Protein AF-A0A527Z5I3-F1 (afdb_monomer)

Radius of gyration: 17.41 Å; Cα contacts (8 Å, |Δi|>4): 132; chains: 1; bounding box: 38×16×52 Å

Foldseek 3Di:
DEEEAADQVCVVVVVVVCVVCVVYAYEYEPYDDADPRYHYDYDPLLVVLLCVLLVQLVPDPPSDDDDDADDPDPVRVSNVVSSPNSVVPD

pLDDT: mean 96.71, std 1.89, range [88.31, 98.75]

Mean predicted aligned error: 2.77 Å

Sequence (90 aa):
KIIFGTSFGFMDPEVKVAKKFPDVMFEHATGYKMAENLGIYNARFYEGRYILGQIAARQSKSGVAGYIVSFPIPEVVMGINSFMLGAQSI

Structure (mmCIF, N/CA/C/O backbone):
data_AF-A0A527Z5I3-F1
#
_entry.id   AF-A0A527Z5I3-F1
#
loop_
_atom_site.group_PDB
_atom_site.id
_atom_site.type_symbol
_atom_site.label_atom_id
_atom_site.label_alt_id
_atom_site.label_comp_id
_atom_site.label_asym_id
_atom_site.label_entity_id
_atom_site.label_seq_id
_atom_site.pdbx_PDB_ins_code
_atom_site.Cartn_x
_atom_site.Cartn_y
_atom_site.Cartn_z
_atom_site.occupancy
_atom_site.B_iso_or_equiv
_atom_site.auth_seq_id
_atom_site.auth_comp_id
_atom_site.auth_asym_id
_atom_site.auth_atom_id
_atom_site.pdbx_PDB_model_num
ATOM 1 N N . LYS A 1 1 ? 9.090 -8.705 -23.112 1.00 88.31 1 LYS A N 1
ATOM 2 C CA . LYS A 1 1 ? 9.504 -9.260 -21.792 1.00 88.31 1 LYS A CA 1
ATOM 3 C C . LYS A 1 1 ? 8.920 -8.355 -20.712 1.00 88.31 1 LYS A C 1
ATOM 5 O O . LYS A 1 1 ? 8.809 -7.168 -20.995 1.00 88.31 1 LYS A O 1
ATOM 10 N N . ILE A 1 2 ? 8.532 -8.883 -19.549 1.00 97.31 2 ILE A N 1
ATOM 11 C CA . ILE A 1 2 ? 7.922 -8.093 -18.465 1.00 97.31 2 ILE A CA 1
ATOM 12 C C . ILE A 1 2 ? 8.593 -8.398 -17.120 1.00 97.31 2 ILE A C 1
ATOM 14 O O . ILE A 1 2 ? 8.961 -9.549 -16.877 1.00 97.31 2 ILE A O 1
ATOM 18 N N . ILE A 1 3 ? 8.780 -7.376 -16.285 1.00 98.06 3 ILE A N 1
ATOM 19 C CA . ILE A 1 3 ? 9.372 -7.459 -14.943 1.00 98.06 3 ILE A CA 1
ATOM 20 C C . ILE A 1 3 ? 8.397 -6.848 -13.936 1.00 98.06 3 ILE A C 1
ATOM 22 O O . ILE A 1 3 ? 7.791 -5.819 -14.213 1.00 98.06 3 ILE A O 1
ATOM 26 N N . PHE A 1 4 ? 8.276 -7.476 -12.767 1.00 98.12 4 PHE A N 1
ATOM 27 C CA . PHE A 1 4 ? 7.430 -6.993 -11.680 1.00 98.12 4 PHE A CA 1
ATOM 28 C C . PHE A 1 4 ? 8.281 -6.580 -10.481 1.00 98.12 4 PHE A C 1
ATOM 30 O O . PHE A 1 4 ? 8.933 -7.423 -9.859 1.00 98.12 4 PHE A O 1
ATOM 37 N N . GLY A 1 5 ? 8.242 -5.300 -10.121 1.00 97.44 5 GLY A N 1
ATOM 38 C CA . GLY A 1 5 ? 8.726 -4.818 -8.835 1.00 97.44 5 GLY A CA 1
ATOM 39 C C . GLY A 1 5 ? 7.651 -4.987 -7.770 1.00 97.44 5 GLY A C 1
ATOM 40 O O . GLY A 1 5 ? 6.643 -4.292 -7.773 1.00 97.44 5 GLY A O 1
ATOM 41 N N . THR A 1 6 ? 7.847 -5.909 -6.830 1.00 97.06 6 THR A N 1
ATOM 42 C CA . THR A 1 6 ? 6.811 -6.314 -5.857 1.00 97.06 6 THR A CA 1
ATOM 43 C C . THR A 1 6 ? 6.950 -5.636 -4.489 1.00 97.06 6 THR A C 1
ATOM 45 O O . THR A 1 6 ? 6.551 -6.196 -3.470 1.00 97.06 6 THR A O 1
ATOM 48 N N . SER A 1 7 ? 7.581 -4.462 -4.429 1.00 95.06 7 SER A N 1
ATOM 49 C CA . SER A 1 7 ? 7.796 -3.720 -3.184 1.00 95.06 7 SER A CA 1
ATOM 50 C C . SER A 1 7 ? 7.900 -2.229 -3.459 1.00 95.06 7 SER A C 1
ATOM 52 O O . SER A 1 7 ? 8.657 -1.823 -4.341 1.00 95.06 7 SER A O 1
ATOM 54 N N . PHE A 1 8 ? 7.223 -1.416 -2.643 1.00 94.94 8 PHE A N 1
ATOM 55 C CA . PHE A 1 8 ? 7.268 0.049 -2.711 1.00 94.94 8 PHE A CA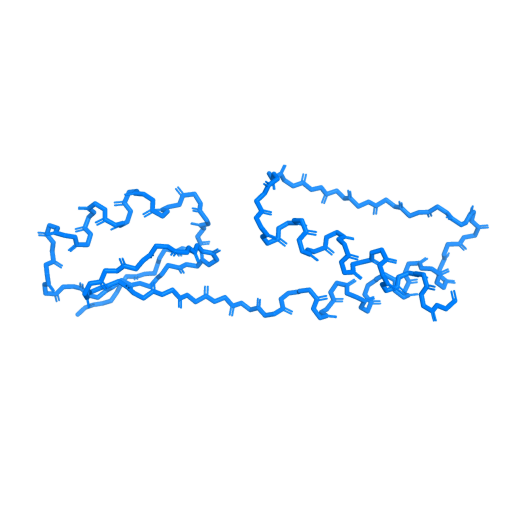 1
ATOM 56 C C . PHE A 1 8 ? 8.702 0.604 -2.798 1.00 94.94 8 PHE A C 1
ATOM 58 O O . PHE A 1 8 ? 8.975 1.560 -3.522 1.00 94.94 8 PHE A O 1
ATOM 65 N N . GLY A 1 9 ? 9.650 -0.022 -2.091 1.00 95.88 9 GLY A N 1
ATOM 66 C CA . GLY A 1 9 ? 11.050 0.415 -2.052 1.00 95.88 9 GLY A CA 1
ATOM 67 C C . GLY A 1 9 ? 11.790 0.327 -3.394 1.00 95.88 9 GLY A C 1
ATOM 68 O O . GLY A 1 9 ? 12.867 0.905 -3.529 1.00 95.88 9 GLY A O 1
ATOM 69 N N . PHE A 1 10 ? 11.238 -0.365 -4.394 1.00 97.06 10 PHE A N 1
ATOM 70 C CA . PHE A 1 10 ? 11.869 -0.526 -5.707 1.00 97.06 10 PHE A CA 1
ATOM 71 C C . PHE A 1 10 ? 11.575 0.611 -6.687 1.00 97.06 10 PHE A C 1
ATOM 73 O O . PHE A 1 10 ? 12.218 0.665 -7.730 1.00 97.06 10 PHE A O 1
ATOM 80 N N . MET A 1 11 ? 10.680 1.547 -6.355 1.00 96.25 11 MET A N 1
ATOM 81 C CA . MET A 1 11 ? 10.147 2.522 -7.312 1.00 96.25 11 MET A CA 1
ATOM 82 C C . MET A 1 11 ? 11.236 3.335 -8.032 1.00 96.25 11 MET A C 1
ATOM 84 O O . MET A 1 11 ? 11.288 3.373 -9.259 1.00 96.25 11 MET A O 1
ATOM 88 N N . ASP A 1 12 ? 12.135 3.981 -7.285 1.00 96.81 12 ASP A N 1
ATOM 89 C CA . ASP A 1 12 ? 13.163 4.843 -7.879 1.00 96.81 12 ASP A CA 1
ATOM 90 C C . ASP A 1 12 ? 14.218 4.067 -8.689 1.00 96.81 12 ASP A C 1
ATOM 92 O O . ASP A 1 12 ? 14.569 4.513 -9.788 1.00 96.81 12 ASP A O 1
ATOM 96 N N . PRO A 1 13 ? 14.742 2.923 -8.206 1.00 97.19 13 PRO A N 1
ATOM 97 C CA . PRO A 1 13 ? 15.563 2.037 -9.025 1.00 97.19 13 PRO A CA 1
ATOM 98 C C . PRO A 1 13 ? 14.856 1.544 -10.291 1.00 97.19 13 PRO A C 1
ATOM 100 O O . PRO A 1 13 ? 15.451 1.586 -11.367 1.00 97.19 13 PRO A O 1
ATOM 103 N N . GLU A 1 14 ? 13.598 1.119 -10.190 1.00 97.62 14 GLU A N 1
ATOM 104 C CA . GLU A 1 14 ? 12.847 0.537 -11.303 1.00 97.62 14 GLU A CA 1
ATOM 105 C C . GLU A 1 14 ? 12.576 1.573 -12.394 1.00 97.62 14 GLU A C 1
ATOM 107 O O . GLU A 1 14 ? 12.872 1.315 -13.556 1.00 97.62 14 GLU A O 1
ATOM 112 N N . VAL A 1 15 ? 12.188 2.802 -12.032 1.00 97.56 15 VAL A N 1
ATOM 113 C CA . VAL A 1 15 ? 12.068 3.924 -12.983 1.00 97.56 15 VAL A CA 1
ATOM 114 C C . VAL A 1 15 ? 13.398 4.220 -13.688 1.00 97.56 15 VAL A C 1
ATOM 116 O O . VAL A 1 15 ? 13.418 4.528 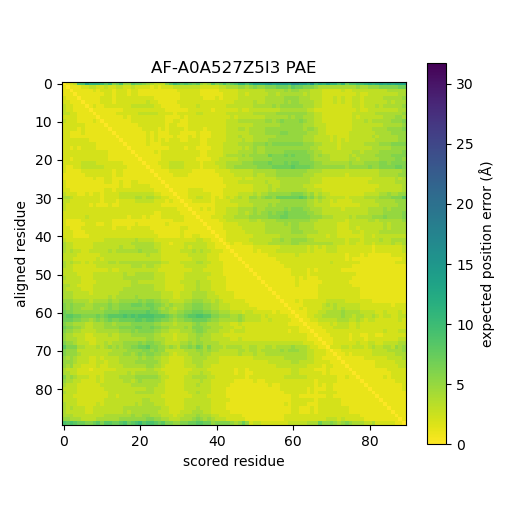-14.882 1.00 97.56 15 VAL A O 1
ATOM 119 N N . LYS A 1 16 ? 14.533 4.139 -12.981 1.00 97.25 16 LYS A N 1
ATOM 120 C CA . LYS A 1 16 ? 15.863 4.344 -13.587 1.00 97.25 16 LYS A CA 1
ATOM 121 C C . LYS A 1 16 ? 16.236 3.216 -14.549 1.00 97.25 16 LYS A C 1
ATOM 123 O O . LYS A 1 16 ? 16.878 3.487 -15.561 1.00 97.25 16 LYS A O 1
ATOM 128 N N . VAL A 1 17 ? 15.882 1.974 -14.227 1.00 96.81 17 VAL A N 1
ATOM 129 C CA . VAL A 1 17 ? 16.167 0.799 -15.062 1.00 96.81 17 VAL A CA 1
ATOM 130 C C . VAL A 1 17 ? 15.239 0.757 -16.272 1.00 96.81 17 VAL A C 1
ATOM 132 O O . VAL A 1 17 ? 15.730 0.539 -17.374 1.00 96.81 17 VAL A O 1
ATOM 135 N N . ALA A 1 18 ? 13.953 1.068 -16.111 1.00 97.62 18 ALA A N 1
ATOM 136 C CA . ALA A 1 18 ? 12.979 1.108 -17.198 1.00 97.62 18 ALA A CA 1
ATOM 137 C C . ALA A 1 18 ? 13.444 2.006 -18.354 1.00 97.62 18 ALA A C 1
ATOM 139 O O . ALA A 1 18 ? 13.452 1.580 -19.507 1.00 97.62 18 ALA A O 1
ATOM 140 N N . LYS A 1 19 ? 13.994 3.187 -18.037 1.00 95.81 19 LYS A N 1
ATOM 141 C CA . LYS A 1 19 ? 14.582 4.111 -19.026 1.00 95.81 19 LYS A CA 1
ATOM 142 C C . LYS A 1 19 ? 15.786 3.550 -19.791 1.00 95.81 19 LYS A C 1
ATOM 144 O O . LYS A 1 19 ? 16.077 4.021 -20.883 1.00 95.81 19 LYS A O 1
ATOM 149 N N . LYS A 1 20 ? 16.523 2.595 -19.216 1.00 97.75 20 LYS A N 1
ATOM 150 C CA . LYS A 1 20 ? 17.695 1.972 -19.857 1.00 97.75 20 LYS A CA 1
ATOM 151 C C . LYS A 1 20 ? 17.321 0.808 -20.774 1.00 97.75 20 LYS A C 1
ATOM 153 O O . LYS A 1 20 ? 18.148 0.404 -21.583 1.00 97.75 20 LYS A O 1
ATOM 158 N N . PHE A 1 21 ? 16.110 0.269 -20.640 1.00 97.81 21 PHE A N 1
ATOM 159 C CA . PHE A 1 21 ? 15.644 -0.912 -21.364 1.00 97.81 21 PHE A CA 1
ATOM 160 C C . PHE A 1 21 ? 14.245 -0.661 -21.949 1.00 97.81 21 PHE A C 1
ATOM 162 O O . PHE A 1 21 ? 13.277 -1.242 -21.458 1.00 97.81 21 PHE A O 1
ATOM 169 N N . PRO A 1 22 ? 14.121 0.192 -22.984 1.00 96.94 22 PRO A N 1
ATOM 170 C CA . PRO A 1 22 ? 12.821 0.589 -23.537 1.00 96.94 22 PRO A CA 1
ATOM 171 C C . PRO A 1 22 ? 12.003 -0.590 -24.095 1.00 96.94 22 PRO A C 1
ATOM 173 O O . PRO A 1 22 ? 10.779 -0.555 -24.048 1.00 96.94 22 PRO A O 1
ATOM 176 N N . ASP A 1 23 ? 12.655 -1.673 -24.533 1.00 98.00 23 ASP A N 1
ATOM 177 C CA . ASP A 1 23 ? 11.989 -2.873 -25.072 1.00 98.00 23 ASP A CA 1
ATOM 178 C C . ASP A 1 23 ? 11.454 -3.842 -23.989 1.00 98.00 23 ASP A C 1
ATOM 180 O O . ASP A 1 23 ? 10.929 -4.924 -24.289 1.00 98.00 23 ASP A O 1
ATOM 184 N N . VAL A 1 24 ? 11.633 -3.508 -22.706 1.00 98.31 24 VAL A N 1
ATOM 185 C CA . VAL A 1 24 ? 11.160 -4.298 -21.560 1.00 98.31 24 VAL A CA 1
ATOM 186 C C . VAL A 1 24 ? 10.052 -3.532 -20.848 1.00 98.31 24 VAL A C 1
ATOM 188 O O . VAL A 1 24 ? 10.214 -2.354 -20.553 1.00 98.31 24 VAL A O 1
ATOM 191 N N . MET A 1 25 ? 8.948 -4.215 -20.548 1.00 98.44 25 MET A N 1
ATOM 192 C CA . MET A 1 25 ? 7.848 -3.657 -19.759 1.00 98.44 25 MET A CA 1
ATOM 193 C C . MET A 1 25 ? 8.087 -3.886 -18.266 1.00 98.44 25 MET A C 1
ATOM 195 O O . MET A 1 25 ? 8.592 -4.940 -17.869 1.00 98.44 25 MET A O 1
ATOM 199 N N . PHE A 1 26 ? 7.684 -2.927 -17.445 1.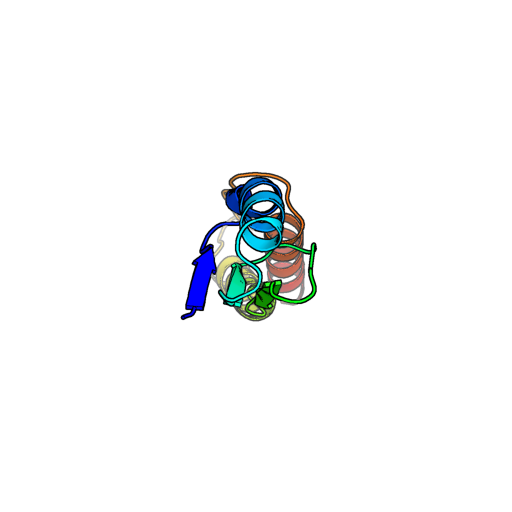00 98.56 26 PHE A N 1
ATOM 200 C CA . PHE A 1 26 ? 7.810 -2.958 -15.992 1.00 98.56 26 PHE A CA 1
ATOM 201 C C . PHE A 1 26 ? 6.453 -2.714 -15.333 1.00 98.56 26 PHE A C 1
ATOM 203 O O . PHE A 1 26 ? 5.650 -1.928 -15.831 1.00 98.56 26 PHE A O 1
ATOM 210 N N . GLU A 1 27 ? 6.212 -3.372 -14.205 1.00 98.25 27 GLU A N 1
ATOM 211 C CA . GLU A 1 27 ? 5.013 -3.213 -13.385 1.00 98.25 27 GLU A CA 1
ATOM 212 C C . GLU A 1 27 ? 5.416 -3.075 -11.921 1.00 98.25 27 GLU A C 1
ATOM 214 O O . GLU A 1 27 ? 5.968 -4.002 -11.321 1.00 98.25 27 GLU A O 1
ATOM 219 N N . HIS A 1 28 ? 5.112 -1.921 -11.334 1.00 98.19 28 HIS A N 1
ATOM 220 C CA . HIS A 1 28 ? 5.563 -1.569 -9.998 1.00 98.19 28 HIS A CA 1
ATOM 221 C C . HIS A 1 28 ? 4.419 -1.588 -8.975 1.00 98.19 28 HIS A C 1
ATOM 223 O O . HIS A 1 28 ? 3.429 -0.862 -9.088 1.00 98.19 28 HIS A O 1
ATOM 229 N N . ALA A 1 29 ? 4.572 -2.397 -7.930 1.00 97.00 29 ALA A N 1
ATOM 230 C CA . ALA A 1 29 ? 3.581 -2.544 -6.877 1.00 97.00 29 ALA A CA 1
ATOM 231 C C . ALA A 1 29 ? 3.533 -1.300 -5.987 1.00 97.00 29 ALA A C 1
ATOM 233 O O . ALA A 1 29 ? 4.555 -0.894 -5.437 1.00 97.00 29 ALA A O 1
ATOM 234 N N . THR A 1 30 ? 2.334 -0.782 -5.714 1.00 95.12 30 THR A N 1
ATOM 235 C CA . THR A 1 30 ? 2.016 0.157 -4.612 1.00 95.12 30 THR A CA 1
ATOM 236 C C . THR A 1 30 ? 2.624 1.563 -4.716 1.00 95.12 30 THR A C 1
ATOM 238 O O . THR A 1 30 ? 2.267 2.445 -3.932 1.00 95.12 30 THR A O 1
ATOM 241 N N . GLY A 1 31 ? 3.523 1.793 -5.674 1.00 93.44 31 GLY A N 1
ATOM 242 C CA . GLY A 1 31 ? 4.127 3.095 -5.933 1.00 93.44 31 GLY A CA 1
ATOM 243 C C . GLY A 1 31 ? 3.239 4.020 -6.764 1.00 93.44 31 GLY A C 1
ATOM 244 O O . GLY A 1 31 ? 2.066 3.754 -7.014 1.00 93.44 31 GLY A O 1
ATOM 245 N N . TYR A 1 32 ? 3.816 5.149 -7.169 1.00 94.19 32 TYR A N 1
ATOM 246 C CA . TYR A 1 32 ? 3.073 6.256 -7.783 1.00 94.19 32 TYR A CA 1
ATOM 247 C C . TYR A 1 32 ? 3.790 6.907 -8.974 1.00 94.19 32 TYR A C 1
ATOM 249 O O . TYR A 1 32 ? 3.270 7.853 -9.561 1.00 94.19 32 TYR A O 1
ATOM 257 N N . LYS A 1 33 ? 4.994 6.444 -9.328 1.00 95.94 33 LYS A N 1
ATOM 258 C CA . LYS A 1 33 ? 5.737 6.933 -10.496 1.00 95.94 33 LYS A CA 1
ATOM 259 C C . LYS A 1 33 ? 5.516 5.982 -11.664 1.00 95.94 33 LYS A C 1
ATOM 261 O O . LYS A 1 33 ? 5.645 4.777 -11.493 1.00 95.94 33 LYS A O 1
ATOM 266 N N . MET A 1 34 ? 5.237 6.544 -12.833 1.00 96.38 34 MET A N 1
ATOM 267 C CA . MET A 1 34 ? 5.069 5.815 -14.091 1.00 96.38 34 MET A CA 1
ATOM 268 C C . MET A 1 34 ? 6.110 6.277 -15.116 1.00 96.38 34 MET A C 1
ATOM 270 O O . MET A 1 34 ? 6.710 7.347 -14.974 1.00 96.38 34 MET A O 1
ATOM 274 N N . ALA A 1 35 ? 6.312 5.472 -16.153 1.00 95.94 35 ALA A N 1
ATOM 275 C CA . ALA A 1 35 ? 7.062 5.827 -17.355 1.00 95.94 35 ALA A CA 1
ATOM 276 C C . ALA A 1 35 ? 6.412 5.154 -18.575 1.00 95.94 35 ALA A C 1
ATOM 278 O O . ALA A 1 35 ? 5.485 4.366 -18.420 1.00 95.94 35 ALA A O 1
ATOM 279 N N . GLU A 1 36 ? 6.898 5.440 -19.784 1.00 97.12 36 GLU A N 1
ATOM 280 C CA . GLU A 1 36 ? 6.331 4.891 -21.027 1.00 97.12 36 GLU A CA 1
ATOM 281 C C . GLU A 1 36 ? 6.260 3.353 -21.032 1.00 97.12 36 GLU A C 1
ATOM 283 O O . GLU A 1 36 ? 5.268 2.782 -21.471 1.00 97.12 36 GLU A O 1
ATOM 288 N N . ASN A 1 37 ? 7.273 2.689 -20.469 1.00 98.25 37 ASN A N 1
ATOM 289 C CA . ASN A 1 37 ? 7.347 1.237 -20.313 1.00 98.25 37 ASN A CA 1
ATOM 290 C C . ASN A 1 37 ? 7.237 0.772 -18.847 1.00 98.25 37 ASN A C 1
ATOM 292 O O . ASN A 1 37 ? 7.703 -0.320 -18.524 1.00 98.25 37 ASN A O 1
ATOM 296 N N . LEU A 1 38 ? 6.668 1.589 -17.951 1.00 98.44 38 LEU A N 1
ATOM 297 C CA . LEU A 1 38 ? 6.489 1.251 -16.534 1.00 98.44 38 LEU A CA 1
ATOM 298 C C . LEU A 1 38 ? 5.083 1.614 -16.045 1.00 98.44 38 LEU A C 1
ATOM 300 O O . LEU A 1 38 ? 4.752 2.794 -15.892 1.00 98.44 38 LEU A O 1
ATOM 304 N N . GLY A 1 39 ? 4.296 0.577 -15.762 1.00 98.12 39 GLY A N 1
ATOM 305 C CA . GLY A 1 39 ? 2.994 0.639 -15.110 1.00 98.12 39 GLY A CA 1
ATOM 306 C C . GLY A 1 39 ? 3.083 0.553 -13.586 1.00 98.12 39 GLY A C 1
ATOM 307 O O . GLY A 1 39 ? 4.131 0.247 -13.008 1.00 98.12 39 GLY A O 1
ATOM 308 N N . ILE A 1 40 ? 1.960 0.845 -12.931 1.00 97.62 40 ILE A N 1
ATOM 309 C CA . ILE A 1 40 ? 1.783 0.646 -11.493 1.00 97.62 40 ILE A CA 1
ATOM 310 C C . ILE A 1 40 ? 0.569 -0.240 -11.245 1.00 97.62 40 ILE A C 1
ATOM 312 O O . ILE A 1 40 ? -0.454 -0.115 -11.920 1.00 97.62 40 ILE A O 1
ATOM 316 N N . TYR A 1 41 ? 0.645 -1.069 -10.209 1.00 96.88 41 TYR A N 1
ATOM 317 C CA . TYR A 1 41 ? -0.491 -1.862 -9.753 1.00 96.88 41 TYR A CA 1
ATOM 318 C C . TYR A 1 41 ? -0.612 -1.831 -8.234 1.00 96.88 41 TYR A C 1
ATOM 320 O O . TYR A 1 41 ? 0.371 -1.719 -7.501 1.00 96.88 41 TYR A O 1
ATOM 328 N N . ASN A 1 42 ? -1.842 -1.926 -7.740 1.00 94.44 42 ASN A N 1
ATOM 329 C CA . ASN A 1 42 ? -2.118 -2.010 -6.313 1.00 94.44 42 ASN A CA 1
ATOM 330 C C . ASN A 1 42 ? -3.443 -2.743 -6.069 1.00 94.44 42 ASN A C 1
ATOM 332 O O . ASN A 1 42 ? -4.319 -2.760 -6.934 1.00 94.44 42 ASN A O 1
ATOM 336 N N . ALA A 1 43 ? -3.607 -3.311 -4.878 1.00 94.31 43 ALA A N 1
ATOM 337 C CA . ALA A 1 43 ? -4.897 -3.772 -4.391 1.00 94.31 43 ALA A CA 1
ATOM 338 C C . ALA A 1 43 ? -5.545 -2.695 -3.510 1.00 94.31 43 ALA A C 1
ATOM 340 O O . ALA A 1 43 ? -4.873 -1.861 -2.899 1.00 94.31 43 ALA A O 1
ATOM 341 N N . ARG A 1 44 ? -6.870 -2.748 -3.360 1.00 95.69 44 ARG A N 1
ATOM 342 C CA . ARG A 1 44 ? -7.591 -1.913 -2.387 1.00 95.69 44 ARG A CA 1
ATOM 343 C C . ARG A 1 44 ? -7.495 -2.511 -0.980 1.00 95.69 44 ARG A C 1
ATOM 345 O O . ARG A 1 44 ? -8.497 -2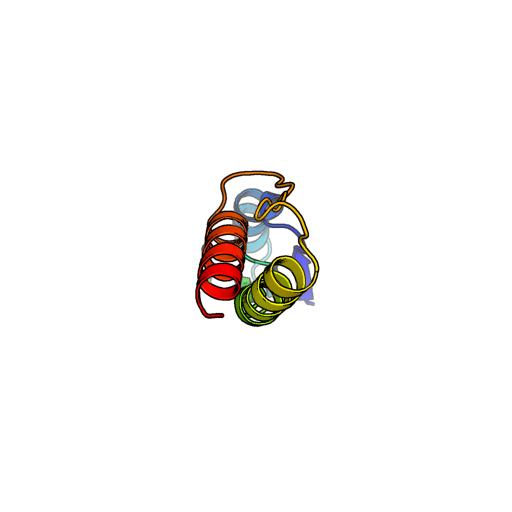.830 -0.352 1.00 95.69 44 ARG A O 1
ATOM 352 N N . PHE A 1 45 ? -6.269 -2.669 -0.469 1.00 94.69 45 PHE A N 1
ATOM 353 C CA . PHE A 1 45 ? -5.991 -3.317 0.825 1.00 94.69 45 PHE A CA 1
ATOM 354 C C . PHE A 1 45 ? -6.775 -2.713 1.998 1.00 94.69 45 PHE A C 1
ATOM 356 O O . PHE A 1 45 ? -7.099 -3.399 2.967 1.00 94.69 45 PHE A O 1
ATOM 363 N N . TYR A 1 46 ? -7.081 -1.421 1.915 1.00 97.06 46 TYR A N 1
ATOM 364 C CA . TYR A 1 46 ? -7.841 -0.701 2.924 1.00 97.06 46 TYR A CA 1
ATOM 365 C C . TYR A 1 46 ? -9.274 -1.225 3.100 1.00 97.06 46 TYR A C 1
ATOM 367 O O . TYR A 1 46 ? -9.781 -1.148 4.215 1.00 97.06 46 TYR A O 1
ATOM 375 N N . GLU A 1 47 ? -9.899 -1.807 2.071 1.00 98.25 47 GLU A N 1
ATOM 376 C CA . GLU A 1 47 ? -11.239 -2.407 2.176 1.00 98.25 47 GLU A CA 1
ATOM 377 C C . GLU A 1 47 ? -11.225 -3.581 3.162 1.00 98.25 47 GLU A C 1
ATOM 379 O O . GLU A 1 47 ? -12.022 -3.633 4.095 1.00 98.25 47 GLU A O 1
ATOM 384 N N . GLY A 1 48 ? -10.244 -4.480 3.031 1.00 98.06 48 GLY A N 1
ATOM 385 C CA . GLY A 1 48 ? -10.062 -5.581 3.977 1.00 98.06 48 GLY A CA 1
ATOM 386 C C . GLY A 1 48 ? -9.695 -5.088 5.379 1.00 98.06 48 GLY A C 1
ATOM 387 O O . GLY A 1 48 ? -10.223 -5.584 6.372 1.00 98.06 48 GLY A O 1
ATOM 388 N N . ARG A 1 49 ? -8.837 -4.063 5.478 1.00 98.25 49 ARG A N 1
ATOM 389 C CA . ARG A 1 49 ? -8.420 -3.491 6.771 1.00 98.25 49 ARG A CA 1
ATOM 390 C C . ARG A 1 49 ? -9.579 -2.831 7.529 1.00 98.25 49 ARG A C 1
ATOM 392 O O . ARG A 1 49 ? -9.592 -2.912 8.752 1.00 98.25 49 ARG A O 1
ATOM 399 N N . TYR A 1 50 ? -10.578 -2.283 6.834 1.00 98.75 50 TYR A N 1
ATOM 400 C CA . TYR A 1 50 ? -11.819 -1.800 7.453 1.00 98.75 50 TYR A CA 1
ATOM 401 C C . TYR A 1 50 ? -12.564 -2.924 8.187 1.00 98.75 50 TYR A C 1
ATOM 403 O O . TYR A 1 50 ? -12.911 -2.797 9.362 1.00 98.75 50 TYR A O 1
ATOM 411 N N . ILE A 1 51 ? -12.742 -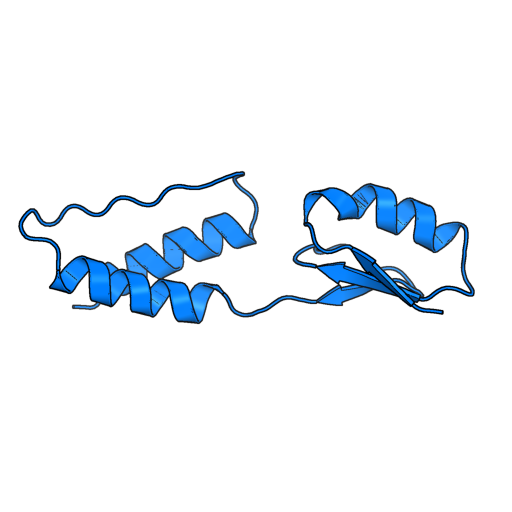4.068 7.518 1.00 98.56 51 ILE A N 1
ATOM 412 C CA . ILE A 1 51 ? -13.383 -5.252 8.107 1.00 98.56 51 ILE A CA 1
ATOM 413 C C . ILE A 1 51 ? -12.564 -5.788 9.289 1.00 98.56 51 ILE A C 1
ATOM 415 O O . ILE A 1 51 ? -13.130 -6.181 10.307 1.00 98.56 51 ILE A O 1
ATOM 419 N N . LEU A 1 52 ? -11.230 -5.752 9.210 1.00 98.44 52 LEU A N 1
ATOM 420 C CA . LEU A 1 52 ? -10.375 -6.109 10.348 1.00 98.44 52 LEU A CA 1
ATOM 421 C C . LEU A 1 52 ? -10.588 -5.177 11.551 1.00 98.44 52 LEU A C 1
ATOM 423 O O . LEU A 1 52 ? -10.592 -5.655 12.683 1.00 98.44 52 LEU A O 1
ATOM 427 N N . GLY A 1 53 ? -10.814 -3.882 11.318 1.00 98.56 53 GLY A N 1
ATOM 428 C CA . GLY A 1 53 ? -11.167 -2.916 12.361 1.00 98.56 53 GLY A CA 1
ATOM 429 C C . GLY A 1 53 ? -12.463 -3.278 13.079 1.00 98.56 53 GLY A C 1
ATOM 430 O O . GLY A 1 53 ? -12.502 -3.361 14.305 1.00 98.56 53 GLY A O 1
ATOM 431 N N . GLN A 1 54 ? -13.505 -3.584 12.307 1.00 98.69 54 GLN A N 1
ATOM 432 C CA . GLN A 1 54 ? -14.784 -4.084 12.816 1.00 98.69 54 GLN A CA 1
ATOM 433 C C . GLN A 1 54 ? -14.615 -5.356 13.663 1.00 98.69 54 GLN A C 1
ATOM 435 O O . GLN A 1 54 ? -15.158 -5.460 14.761 1.00 98.69 54 GLN A O 1
ATOM 440 N N . ILE A 1 55 ? -13.831 -6.325 13.185 1.00 98.38 55 ILE A N 1
ATOM 441 C CA . ILE A 1 55 ? -13.549 -7.559 13.932 1.00 98.38 55 ILE A CA 1
ATOM 442 C C . ILE A 1 55 ? -12.817 -7.242 15.242 1.00 98.38 55 ILE A C 1
ATOM 444 O O . ILE A 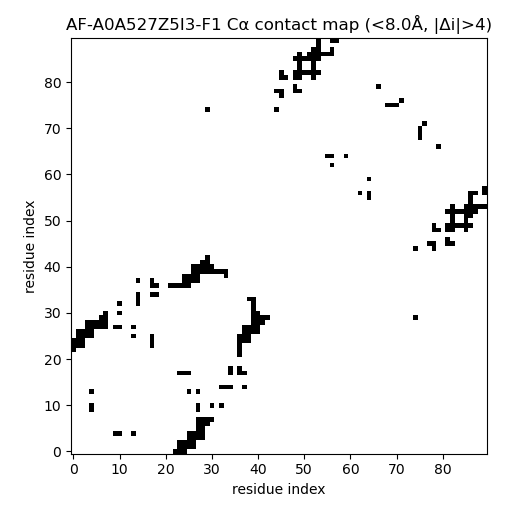1 55 ? -13.186 -7.770 16.291 1.00 98.38 55 ILE A O 1
ATOM 448 N N . ALA A 1 56 ? -11.811 -6.365 15.208 1.00 98.31 56 ALA A N 1
ATOM 449 C CA . ALA A 1 56 ? -11.060 -5.975 16.396 1.00 98.31 56 ALA A CA 1
ATOM 450 C C . ALA A 1 56 ? -11.952 -5.296 17.447 1.00 98.31 56 ALA A C 1
ATOM 452 O O . ALA A 1 56 ? -11.858 -5.640 18.624 1.00 98.31 56 ALA A O 1
ATOM 453 N N . ALA A 1 57 ? -12.853 -4.400 17.031 1.00 98.12 57 ALA A N 1
ATOM 454 C CA . ALA A 1 57 ? -13.815 -3.754 17.923 1.00 98.12 57 ALA A CA 1
ATOM 455 C C . ALA A 1 57 ? -14.782 -4.761 18.570 1.00 98.12 57 ALA A C 1
ATOM 457 O O . ALA A 1 57 ? -15.005 -4.694 19.775 1.00 98.12 57 ALA A O 1
ATOM 458 N N . ARG A 1 58 ? -15.278 -5.760 17.820 1.00 98.00 58 ARG A N 1
ATOM 459 C CA . ARG A 1 58 ? -16.134 -6.826 18.385 1.00 98.00 58 ARG A CA 1
ATOM 460 C C . ARG A 1 58 ? -15.410 -7.728 19.380 1.00 98.00 58 ARG A C 1
ATOM 462 O O . ARG A 1 58 ? -16.032 -8.212 20.320 1.00 98.00 58 ARG A O 1
ATOM 469 N N . GLN A 1 59 ? -14.126 -7.993 19.152 1.00 97.88 59 GLN A N 1
ATOM 470 C CA . GLN A 1 59 ? -13.352 -8.926 19.973 1.00 97.88 59 GLN A CA 1
ATOM 471 C C . GLN A 1 59 ? -12.691 -8.267 21.187 1.00 97.88 59 GLN A C 1
ATOM 473 O O . GLN A 1 59 ? -12.364 -8.960 22.155 1.00 97.88 59 GLN A O 1
ATOM 478 N N . SER A 1 60 ? -12.461 -6.951 21.154 1.00 97.69 60 SER A N 1
ATOM 479 C CA . SER A 1 60 ? -11.775 -6.249 22.238 1.00 97.69 60 SER A CA 1
ATOM 480 C C . SER A 1 60 ? -12.650 -6.160 23.487 1.00 97.69 60 SER A C 1
ATOM 482 O O . SER A 1 60 ? -13.749 -5.619 23.466 1.00 97.69 60 SER A O 1
ATOM 484 N N . LYS A 1 61 ? -12.126 -6.648 24.617 1.00 96.81 61 LYS A N 1
ATOM 485 C CA . LYS A 1 61 ? -12.770 -6.510 25.936 1.00 96.81 61 LYS A CA 1
ATOM 486 C C . LYS A 1 61 ? -12.412 -5.200 26.642 1.00 96.81 61 LYS A C 1
ATOM 488 O O . LYS A 1 61 ? -13.102 -4.809 27.574 1.00 96.81 61 LYS A O 1
ATOM 493 N N . SER A 1 62 ? -11.316 -4.558 26.237 1.00 96.94 62 SER A N 1
ATOM 494 C CA . SER A 1 62 ? -10.786 -3.334 26.855 1.00 96.94 62 SER A CA 1
ATOM 495 C C . SER A 1 62 ? -11.047 -2.073 26.029 1.00 96.94 62 SER A C 1
ATOM 497 O O . SER A 1 62 ? -10.669 -0.988 26.459 1.00 96.94 62 SER A O 1
ATOM 499 N N . GLY A 1 63 ? -11.630 -2.202 24.833 1.00 94.06 63 GLY A N 1
ATOM 500 C CA . GLY A 1 63 ? -11.781 -1.088 23.893 1.00 94.06 63 GLY A CA 1
ATOM 501 C C . GLY A 1 63 ? -10.460 -0.620 23.271 1.00 94.06 63 GLY A C 1
ATOM 502 O O . GLY A 1 63 ? -10.420 0.425 22.630 1.00 94.06 63 GLY A O 1
ATOM 503 N N . VAL A 1 64 ? -9.372 -1.378 23.447 1.00 96.19 64 VAL A N 1
ATOM 504 C CA . VAL A 1 64 ? -8.052 -1.081 22.872 1.00 96.19 64 VAL A CA 1
ATOM 505 C C . VAL A 1 64 ? -7.753 -2.063 21.742 1.00 96.19 64 VAL A C 1
ATOM 507 O O . VAL A 1 64 ? -7.997 -3.265 21.877 1.00 96.19 64 VAL A O 1
ATOM 510 N N . ALA A 1 65 ? -7.199 -1.555 20.640 1.00 95.88 65 ALA A N 1
ATOM 511 C CA . ALA A 1 65 ? -6.688 -2.341 19.521 1.00 95.88 65 ALA A CA 1
ATOM 512 C C . ALA A 1 65 ? -5.251 -1.912 19.186 1.00 95.88 65 ALA A C 1
ATOM 514 O O . ALA A 1 65 ? -4.919 -0.729 19.244 1.00 95.88 65 ALA A O 1
ATOM 515 N N . GLY A 1 66 ? -4.400 -2.879 18.838 1.00 95.75 66 GLY A N 1
ATOM 516 C CA . GLY A 1 66 ? -3.031 -2.635 18.381 1.00 95.75 66 GLY A CA 1
ATOM 517 C C . GLY A 1 66 ? -2.910 -2.816 16.869 1.00 95.75 66 GLY A C 1
ATOM 518 O O . GLY A 1 66 ? -3.479 -3.756 16.317 1.00 95.75 66 GLY A O 1
ATOM 519 N N . TYR A 1 67 ? -2.147 -1.944 16.208 1.00 96.31 67 TYR A N 1
ATOM 520 C CA . TYR A 1 67 ? -1.871 -2.020 14.772 1.00 96.31 67 TYR A CA 1
ATOM 521 C C . TYR A 1 67 ? -0.369 -1.819 14.530 1.00 96.31 67 TYR A C 1
ATOM 523 O O . TYR A 1 67 ? 0.162 -0.732 14.750 1.00 96.31 67 TYR A O 1
ATOM 531 N N . ILE A 1 68 ? 0.331 -2.880 14.119 1.00 96.31 68 ILE A N 1
ATOM 532 C CA . ILE A 1 68 ? 1.783 -2.860 13.888 1.00 96.31 68 ILE A CA 1
ATOM 533 C C . ILE A 1 68 ? 2.047 -2.465 12.432 1.00 96.31 68 ILE A C 1
ATOM 535 O O . ILE A 1 68 ? 1.492 -3.067 11.514 1.00 96.31 68 ILE A O 1
ATOM 539 N N . VAL A 1 69 ? 2.897 -1.458 12.221 1.00 94.56 69 VAL A N 1
ATOM 540 C CA . VAL A 1 69 ? 3.205 -0.890 10.899 1.00 94.56 69 VAL A CA 1
ATOM 541 C C . VAL A 1 69 ? 4.684 -1.002 10.550 1.00 94.56 69 VAL A C 1
ATOM 543 O O . VAL A 1 69 ? 5.526 -1.124 11.434 1.00 94.56 69 VAL A O 1
ATOM 546 N N . SER A 1 70 ? 4.992 -0.928 9.253 1.00 92.31 70 SER A N 1
ATOM 547 C CA . SER A 1 70 ? 6.359 -0.835 8.736 1.00 92.31 70 SER A CA 1
ATOM 548 C C . SER A 1 70 ? 6.798 0.630 8.584 1.00 92.31 70 SER A C 1
ATOM 550 O O . SER A 1 70 ? 7.244 1.244 9.548 1.00 92.31 70 SER A O 1
ATOM 552 N N . PHE A 1 71 ? 6.647 1.212 7.392 1.00 93.62 71 PHE A N 1
ATOM 553 C CA . PHE A 1 71 ? 7.051 2.582 7.062 1.00 93.62 71 PHE A CA 1
ATOM 554 C C . PHE A 1 71 ? 5.829 3.481 6.828 1.00 93.62 71 PHE A C 1
ATOM 556 O O . PHE A 1 71 ? 4.815 2.995 6.325 1.00 93.62 71 PHE A O 1
ATOM 563 N N . PRO A 1 72 ? 5.900 4.792 7.123 1.00 92.94 72 PRO A N 1
ATOM 564 C CA . PRO A 1 72 ? 4.782 5.723 6.952 1.00 92.94 72 PRO A CA 1
ATOM 565 C C . PRO A 1 72 ? 4.589 6.133 5.480 1.00 92.94 72 PRO A C 1
ATOM 567 O O . PRO A 1 72 ? 4.715 7.297 5.111 1.00 92.94 72 PRO A O 1
ATOM 570 N N . ILE A 1 73 ? 4.301 5.158 4.620 1.00 93.25 73 ILE A N 1
ATOM 571 C CA . ILE A 1 73 ? 3.992 5.352 3.198 1.00 93.25 73 ILE A CA 1
ATOM 572 C C . ILE A 1 73 ? 2.469 5.379 2.978 1.00 93.25 73 ILE A C 1
ATOM 574 O O . ILE A 1 73 ? 1.730 4.884 3.838 1.00 93.25 73 ILE A O 1
ATOM 578 N N . PRO A 1 74 ? 1.969 5.895 1.836 1.00 91.81 74 PRO A N 1
ATOM 579 C CA . PRO A 1 74 ? 0.531 6.049 1.603 1.00 91.81 74 PRO A CA 1
ATOM 580 C C . PRO A 1 74 ? -0.292 4.779 1.847 1.00 91.81 74 PRO A C 1
ATOM 582 O O . PRO A 1 74 ? -1.338 4.852 2.486 1.00 91.81 74 PRO A O 1
ATOM 585 N N . GLU A 1 75 ? 0.188 3.608 1.418 1.00 93.69 75 GLU A N 1
ATOM 586 C CA . GLU A 1 75 ? -0.535 2.345 1.621 1.00 93.69 75 GLU A CA 1
ATOM 587 C C . GLU A 1 75 ? -0.698 1.983 3.108 1.00 93.69 75 GLU A C 1
ATOM 589 O O . GLU A 1 75 ? -1.753 1.500 3.528 1.00 93.69 75 GLU A O 1
ATOM 594 N N . VAL A 1 76 ? 0.331 2.240 3.920 1.00 95.62 76 VA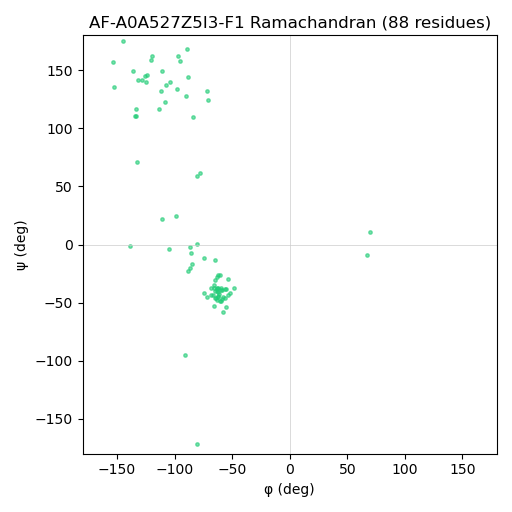L A N 1
ATOM 595 C CA . VAL A 1 76 ? 0.327 1.940 5.357 1.00 95.62 76 VAL A CA 1
ATOM 596 C C . VAL A 1 76 ? -0.598 2.900 6.097 1.00 95.62 76 VAL A C 1
ATOM 598 O O . VAL A 1 76 ? -1.428 2.451 6.889 1.00 95.62 76 VAL A O 1
ATOM 601 N N . VAL A 1 77 ? -0.514 4.199 5.792 1.00 96.06 77 VAL A N 1
ATOM 602 C CA . VAL A 1 77 ? -1.379 5.232 6.387 1.00 96.06 77 VAL A CA 1
ATOM 603 C C . VAL A 1 77 ? -2.845 4.986 6.028 1.00 96.06 77 VAL A C 1
ATOM 605 O O . VAL A 1 77 ? -3.716 4.996 6.896 1.00 96.06 77 VAL A O 1
ATOM 608 N N . MET A 1 78 ? -3.127 4.683 4.761 1.00 95.38 78 MET A N 1
ATOM 609 C CA . MET A 1 78 ? -4.467 4.312 4.307 1.00 95.38 78 MET A CA 1
ATOM 610 C C . MET A 1 78 ? -4.982 3.065 5.038 1.00 95.38 78 MET A C 1
ATOM 612 O O . MET A 1 78 ? -6.157 2.983 5.389 1.00 95.38 78 MET A O 1
ATOM 616 N N . GLY A 1 79 ? -4.096 2.104 5.309 1.00 97.06 79 GLY A N 1
ATOM 617 C CA . GLY A 1 79 ? -4.430 0.887 6.030 1.00 97.06 79 GLY A CA 1
ATOM 618 C C . GLY A 1 79 ? -4.838 1.104 7.485 1.00 97.06 79 GLY A C 1
ATOM 619 O O . GLY A 1 79 ? -5.912 0.647 7.875 1.00 97.06 79 GLY A O 1
ATOM 620 N N . ILE A 1 80 ? -4.013 1.805 8.268 1.00 97.94 80 ILE A N 1
ATOM 621 C CA . ILE A 1 80 ? -4.306 2.070 9.685 1.00 97.94 80 ILE A CA 1
ATOM 622 C C . ILE A 1 80 ? -5.530 2.978 9.852 1.00 97.94 80 ILE A C 1
ATOM 624 O O . ILE A 1 80 ? -6.360 2.729 10.724 1.00 97.94 80 ILE A O 1
ATOM 628 N N . ASN A 1 81 ? -5.701 3.972 8.974 1.00 97.94 81 ASN A N 1
ATOM 629 C CA . ASN A 1 81 ? -6.878 4.839 8.999 1.00 97.94 81 ASN A CA 1
ATOM 630 C C . ASN A 1 81 ? -8.152 4.047 8.701 1.00 97.94 81 ASN A C 1
ATOM 632 O O . ASN A 1 81 ? -9.132 4.174 9.427 1.00 97.94 81 ASN A O 1
ATOM 636 N N . SER A 1 82 ? -8.134 3.192 7.674 1.00 98.44 82 SER A N 1
ATOM 637 C CA . SER A 1 82 ? -9.286 2.349 7.343 1.00 98.44 82 SER A CA 1
ATOM 638 C C . SER A 1 82 ? -9.616 1.363 8.463 1.00 98.44 82 SER A C 1
ATOM 640 O O . SER A 1 82 ? -10.781 1.186 8.800 1.00 98.44 82 SER A O 1
ATOM 642 N N . PHE A 1 83 ? -8.597 0.776 9.100 1.00 98.69 83 PHE A N 1
ATOM 643 C CA . PHE A 1 83 ? -8.779 -0.056 10.287 1.00 98.69 83 PHE A CA 1
ATOM 644 C C . PHE A 1 83 ? -9.460 0.709 11.429 1.00 98.69 83 PHE A C 1
ATOM 646 O O . PHE A 1 83 ? -10.420 0.207 12.006 1.00 98.69 83 PHE A O 1
ATOM 653 N N . MET A 1 84 ? -9.012 1.929 11.736 1.00 98.25 84 MET A N 1
ATOM 654 C CA . MET A 1 84 ? -9.620 2.742 12.794 1.00 98.25 84 MET A CA 1
ATOM 655 C C . MET A 1 84 ? -11.065 3.134 12.458 1.00 98.25 84 MET A C 1
ATOM 657 O O . MET A 1 84 ? -11.948 2.960 13.292 1.00 98.25 84 MET A O 1
ATOM 661 N N . LEU A 1 85 ? -11.324 3.595 11.230 1.00 98.62 85 LEU A N 1
ATOM 662 C CA . LEU A 1 85 ? -12.678 3.915 10.758 1.00 98.62 85 LEU A CA 1
ATOM 663 C C . LEU A 1 85 ? -13.597 2.692 10.808 1.00 98.62 85 L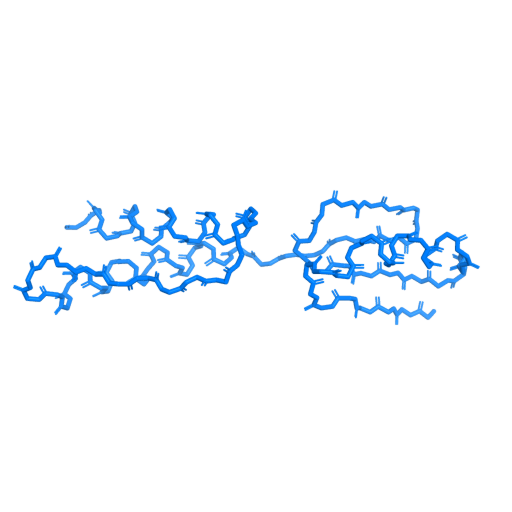EU A C 1
ATOM 665 O O . LEU A 1 85 ? -14.759 2.805 11.187 1.00 98.62 85 LEU A O 1
ATOM 669 N N . GLY A 1 86 ? -13.056 1.523 10.459 1.00 98.62 86 GLY A N 1
ATOM 670 C CA . GLY A 1 86 ? -13.710 0.239 10.630 1.00 98.62 86 GLY A CA 1
ATOM 671 C C . GLY A 1 86 ? -14.070 0.018 12.087 1.00 98.62 86 GLY A C 1
ATOM 672 O O . GLY A 1 86 ? -15.239 -0.121 12.397 1.00 98.62 86 GLY A O 1
ATOM 673 N N . ALA A 1 87 ? -13.113 0.049 13.008 1.00 98.50 87 ALA A N 1
ATOM 674 C CA . ALA A 1 87 ? -13.382 -0.160 14.431 1.00 98.50 87 ALA A CA 1
ATOM 675 C C . ALA A 1 87 ? -14.435 0.808 15.005 1.00 98.50 87 ALA A C 1
ATOM 677 O O . ALA A 1 87 ? -15.277 0.382 15.784 1.00 98.50 87 ALA A O 1
ATOM 678 N N . GLN A 1 88 ? -14.426 2.075 14.581 1.00 98.00 88 GLN A N 1
ATOM 679 C CA . GLN A 1 88 ? -15.335 3.126 15.060 1.00 98.00 88 GLN A CA 1
ATOM 680 C C . GLN A 1 88 ? -16.770 3.031 14.528 1.00 98.00 88 GLN A C 1
ATOM 682 O O . GLN A 1 88 ? -17.634 3.767 14.999 1.00 98.00 88 GLN A O 1
ATOM 687 N N . SER A 1 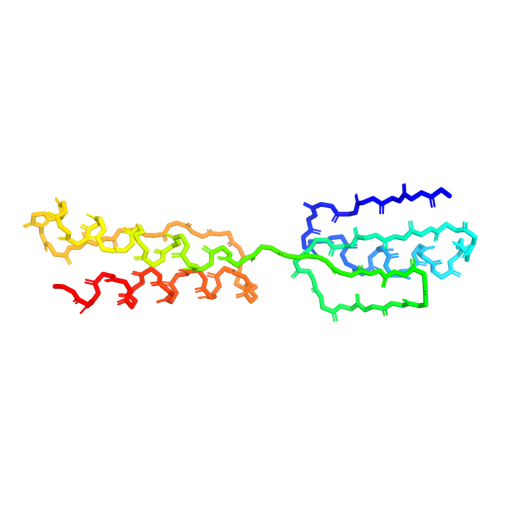89 ? -17.036 2.189 13.526 1.00 98.44 89 SER A N 1
ATOM 688 C CA . SER A 1 89 ? -18.363 2.135 12.900 1.00 98.44 89 SER A CA 1
ATOM 689 C C . SER A 1 89 ? -19.365 1.202 13.593 1.00 98.44 89 SER A C 1
ATOM 691 O O . SER A 1 89 ? -20.508 1.117 13.147 1.00 98.44 89 SER A O 1
ATOM 693 N N . ILE A 1 90 ? -18.956 0.500 14.660 1.00 94.50 90 ILE A N 1
ATOM 694 C CA . ILE A 1 90 ? -19.823 -0.359 15.491 1.00 94.50 90 ILE A CA 1
ATOM 695 C C . ILE A 1 90 ? -19.653 -0.109 16.982 1.00 94.50 90 ILE A C 1
ATOM 697 O O . ILE A 1 90 ? -18.603 0.444 17.370 1.00 94.50 90 ILE A O 1
#

Secondary structure (DSSP, 8-state):
-EEEE-SGGGHHHHHHHHTT-TTSEEEEES----BTTEEEE---HHHHHHHHHHHHHHH-SSS------S---HHHHHHHHHHHHHHHT-

Solvent-accessible surface area (backbone atoms only — not comparable to full-atom values): 5250 Å² total; per-residue (Å²): 100,78,48,74,39,87,41,56,90,42,49,70,62,48,59,57,48,38,74,75,38,72,84,35,40,37,36,32,29,69,53,86,76,70,53,100,40,27,45,64,45,75,76,75,61,34,62,60,28,18,54,50,14,38,51,47,49,73,68,35,89,79,82,65,86,87,84,91,77,88,66,98,42,72,71,48,52,48,28,56,51,27,18,50,56,22,26,68,73,109

Nearest PDB structures (foldseek):
  3s99-assembly1_A  TM=9.759E-01  e=1.373E-08  Brucella abortus 2308
  6pi6-assembly1_A  TM=9.992E-01  e=2.039E-07  Pseudomonas sp. ADP
  4ry8-assembly1_A  TM=4.656E-01  e=7.154E+00  Pseudothermotoga lettingae TMO